Protein AF-A0A026VYN9-F1 (afdb_monomer)

InterPro domains:
  IPR014044 CAP domain [PF00188] (14-89)
  IPR035940 CAP superfamily [G3DSA:3.40.33.10] (3-107)
  IPR035940 CAP superfamily [SSF55797] (4-103)

Solvent-accessible surface area (backbone atoms only — not comparable to full-atom values): 7614 Å² total; per-residue (Å²): 133,83,86,67,88,50,23,78,40,77,47,78,44,74,70,47,57,70,90,82,52,56,93,47,55,65,57,43,39,67,66,52,46,55,59,59,33,50,60,24,49,84,75,58,62,83,92,44,75,62,71,94,55,52,89,64,27,48,49,24,50,48,74,53,25,64,76,42,77,46,76,48,78,50,64,50,73,47,97,80,30,32,35,40,37,41,39,38,26,40,54,30,59,73,82,78,65,54,46,66,82,24,54,65,79,84,74,85,74,77,80,61,76,66,58,64,61,55,58,58,53,66,74,78,106

Secondary structure (DSSP, 8-state):
-----SEEEEEEESS--GGG--SSHHHHHHHHHHHHHHGGGGG--TTSSS-S-GGGTHHHHHHH-TT--EEEEEEEE-TTS-EEEEEEEESPTTSS--HHHHSPPPP-----HHHHHHHHHTT--

Nearest PDB structures (foldseek):
  1smb-assembly1_A  TM=8.487E-01  e=2.028E-04  Homo sapiens
  5vhg-assembly1_A  TM=8.360E-01  e=2.465E-04  Homo sapiens
  2ddb-assembly2_B  TM=7.156E-01  e=5.034E-04  Pseudechis porphyriacus
  2dda-assembly4_D  TM=6.939E-01  e=8.463E-04  Pseudechis australis
  1cfe-assembly1_A  TM=7.460E-01  e=1.729E-03  Solanum lycopersicum

Sequence (125 aa):
MVDIPYGLNVYVGCQTPYWRMSEDVVQNWLEISPTKMYQESRYYKYDELQPRNLKNVRNFIQLVWKDSKFIGVGSVVEPNENIYLVCIYDPPANSNGEFQRNVTLPTKVSTNKNFFNSTVLSVIA

Radius of gyration: 17.05 Å; Cα contacts (8 Å, |Δi|>4): 150; chains: 1; bounding box: 39×45×39 Å

Mean predicted aligned error: 9.53 Å

Organism: Ooceraea biroi (NCBI:txid2015173)

Foldseek 3Di:
DDPDQWAKDKDKDAQQDCVNDDPDQVVVCVPPQCVVLCVLVVQDDLPDLDRPDCVSNVSVLQVQFQPFDDKDWDWDADPNRMIMIMIITPNYPPPPSRSNVGPDDDDPPPPPVVVVVVVVVVVVD

pLDDT: mean 78.72, std 15.08, range [39.66, 92.81]

Structure (mmCIF, N/CA/C/O backbone):
data_AF-A0A026VYN9-F1
#
_entry.id   AF-A0A026VYN9-F1
#
loop_
_atom_site.group_PDB
_atom_site.id
_atom_site.type_symbol
_atom_site.label_atom_id
_atom_site.label_alt_id
_atom_site.label_comp_id
_atom_site.label_asym_id
_atom_site.label_entity_id
_atom_site.label_seq_id
_atom_site.pdbx_PDB_ins_code
_atom_site.Cartn_x
_atom_site.Cartn_y
_atom_site.Cartn_z
_atom_site.occupancy
_atom_site.B_iso_or_equiv
_atom_site.auth_seq_id
_atom_site.auth_comp_id
_atom_site.auth_asym_id
_atom_site.auth_atom_id
_atom_site.pdbx_PDB_model_num
ATOM 1 N N . MET A 1 1 ? -11.431 13.171 -17.177 1.00 40.28 1 MET A N 1
ATOM 2 C CA . MET A 1 1 ? -10.728 12.432 -16.108 1.00 40.28 1 MET A CA 1
ATOM 3 C C . MET A 1 1 ? -11.607 11.229 -15.817 1.00 40.28 1 MET A C 1
ATOM 5 O O . MET A 1 1 ? -12.775 11.441 -15.537 1.00 40.28 1 MET A O 1
ATOM 9 N N . VAL A 1 2 ? -11.134 10.012 -16.085 1.00 40.78 2 VAL A N 1
ATOM 10 C CA . VAL A 1 2 ? -11.923 8.782 -15.888 1.00 40.78 2 VAL A CA 1
ATOM 11 C C . VAL A 1 2 ? -12.047 8.558 -14.381 1.00 40.78 2 VAL A C 1
ATOM 13 O O . VAL A 1 2 ? -11.018 8.552 -13.710 1.00 40.78 2 VAL A O 1
ATOM 16 N N . ASP A 1 3 ? -13.265 8.419 -13.853 1.00 54.12 3 ASP A N 1
ATOM 17 C CA . ASP A 1 3 ? -13.470 7.972 -12.471 1.00 54.12 3 ASP A CA 1
ATOM 18 C C . ASP A 1 3 ? -13.002 6.521 -12.383 1.00 54.12 3 ASP A C 1
ATOM 20 O O . ASP A 1 3 ? -13.648 5.603 -12.886 1.00 54.12 3 ASP A O 1
ATOM 24 N N . ILE A 1 4 ? -11.817 6.323 -11.815 1.00 59.75 4 ILE A N 1
ATOM 25 C CA . ILE A 1 4 ? -11.281 4.992 -11.560 1.00 59.75 4 ILE A CA 1
ATOM 26 C C . ILE A 1 4 ? -11.947 4.518 -10.261 1.00 59.75 4 ILE A C 1
ATOM 28 O O . ILE A 1 4 ? -11.699 5.128 -9.220 1.00 59.75 4 ILE A O 1
ATOM 32 N N . PRO A 1 5 ? -12.766 3.450 -10.271 1.00 74.31 5 PRO A N 1
ATOM 33 C CA . PRO A 1 5 ? -13.501 2.990 -9.090 1.00 74.31 5 PRO A CA 1
ATOM 34 C C . PRO A 1 5 ? -12.603 2.253 -8.079 1.00 74.31 5 PRO A C 1
ATOM 36 O O . PRO A 1 5 ? -13.102 1.483 -7.267 1.00 74.31 5 PRO A O 1
ATOM 39 N N . TYR A 1 6 ? -11.286 2.461 -8.133 1.00 75.25 6 TYR A N 1
ATOM 40 C CA . TYR A 1 6 ? -10.288 1.724 -7.367 1.00 75.25 6 TYR A CA 1
ATOM 41 C C . TYR A 1 6 ? -9.435 2.660 -6.518 1.00 75.25 6 TYR A C 1
ATOM 43 O O . TYR A 1 6 ? -9.186 3.815 -6.873 1.00 75.25 6 TYR A O 1
ATOM 51 N N . GLY A 1 7 ? -8.946 2.136 -5.398 1.00 80.31 7 GLY A N 1
ATOM 52 C CA . GLY A 1 7 ? -8.003 2.834 -4.537 1.00 80.31 7 GLY A CA 1
ATOM 53 C C . GLY A 1 7 ? -6.643 2.904 -5.213 1.00 80.31 7 GLY A C 1
ATOM 54 O O . GLY A 1 7 ? -6.232 1.931 -5.837 1.00 80.31 7 GLY A O 1
ATOM 55 N N . LEU A 1 8 ? -5.931 4.025 -5.098 1.00 84.94 8 LEU A N 1
ATOM 56 C CA . LEU A 1 8 ? -4.649 4.220 -5.774 1.00 84.94 8 LEU A CA 1
ATOM 57 C C . LEU A 1 8 ? -3.596 4.758 -4.810 1.00 84.94 8 LEU A C 1
ATOM 59 O O . LEU A 1 8 ? -3.739 5.867 -4.293 1.00 84.94 8 LEU A O 1
ATOM 63 N N . ASN A 1 9 ? -2.490 4.027 -4.679 1.00 86.50 9 ASN A N 1
ATOM 64 C CA . ASN A 1 9 ? -1.258 4.557 -4.109 1.00 86.50 9 ASN A CA 1
ATOM 65 C C . ASN A 1 9 ? -0.160 4.578 -5.175 1.00 86.50 9 ASN A C 1
ATOM 67 O O . ASN A 1 9 ? 0.025 3.607 -5.905 1.00 86.50 9 ASN A O 1
ATOM 71 N N . VAL A 1 10 ? 0.600 5.671 -5.229 1.00 85.56 10 VAL A N 1
ATOM 72 C CA . VAL A 1 10 ? 1.734 5.821 -6.149 1.00 85.56 10 VAL A CA 1
ATOM 73 C C . VAL A 1 10 ? 2.988 6.116 -5.345 1.00 85.56 10 VAL A C 1
ATOM 75 O O . VAL A 1 10 ? 2.998 7.007 -4.493 1.00 85.56 10 VAL A O 1
ATOM 78 N N . TYR A 1 11 ? 4.046 5.374 -5.637 1.00 84.25 11 TYR A N 1
ATOM 79 C CA . TYR A 1 11 ? 5.399 5.644 -5.192 1.00 84.25 11 TYR A CA 1
ATOM 80 C C . TYR A 1 11 ? 6.253 6.051 -6.392 1.00 84.25 11 TYR A C 1
ATOM 82 O O . TYR A 1 11 ? 6.194 5.430 -7.451 1.00 84.25 11 TYR A O 1
ATOM 90 N N . VAL A 1 12 ? 7.061 7.091 -6.199 1.00 83.88 12 VAL A N 1
ATOM 91 C CA . VAL A 1 12 ? 8.073 7.523 -7.162 1.00 83.88 12 VAL A CA 1
ATOM 92 C C . VAL A 1 12 ? 9.403 7.600 -6.427 1.00 83.88 12 VAL A C 1
ATOM 94 O O . VAL A 1 12 ? 9.527 8.335 -5.442 1.00 83.88 12 VAL A O 1
ATOM 97 N N . GLY A 1 13 ? 10.374 6.820 -6.886 1.00 79.75 13 GLY A N 1
ATOM 98 C CA . GLY A 1 13 ? 11.759 6.864 -6.433 1.00 79.75 13 GLY A CA 1
ATOM 99 C C . GLY A 1 13 ? 12.631 7.465 -7.529 1.00 79.75 13 GLY A C 1
ATOM 100 O O . GLY A 1 13 ? 12.462 7.146 -8.700 1.00 79.75 13 GLY A O 1
ATOM 101 N N . CYS A 1 14 ? 13.555 8.342 -7.150 1.00 78.25 14 CYS A N 1
ATOM 102 C CA . CYS A 1 14 ? 14.530 8.946 -8.056 1.00 78.25 14 CYS A CA 1
ATOM 103 C C . CYS A 1 14 ? 15.903 8.331 -7.777 1.00 78.25 14 CYS A C 1
ATOM 105 O O . CYS A 1 14 ? 16.219 8.108 -6.606 1.00 78.25 14 CYS A O 1
ATOM 107 N N . GLN A 1 15 ? 16.695 8.069 -8.822 1.00 71.19 15 GLN A N 1
ATOM 108 C CA . GLN A 1 15 ? 18.045 7.488 -8.708 1.00 71.19 15 GLN A CA 1
ATOM 109 C C . GLN A 1 15 ? 18.056 6.197 -7.876 1.00 71.19 15 GLN A C 1
ATOM 111 O O . GLN A 1 15 ? 18.884 6.015 -6.981 1.00 71.19 15 GLN A O 1
ATOM 116 N N . THR A 1 16 ? 17.068 5.329 -8.102 1.00 71.50 16 THR A N 1
ATOM 117 C CA . THR A 1 16 ? 17.016 4.026 -7.437 1.00 71.50 16 THR A CA 1
ATOM 118 C C . THR A 1 16 ? 17.912 3.090 -8.240 1.00 71.50 16 TH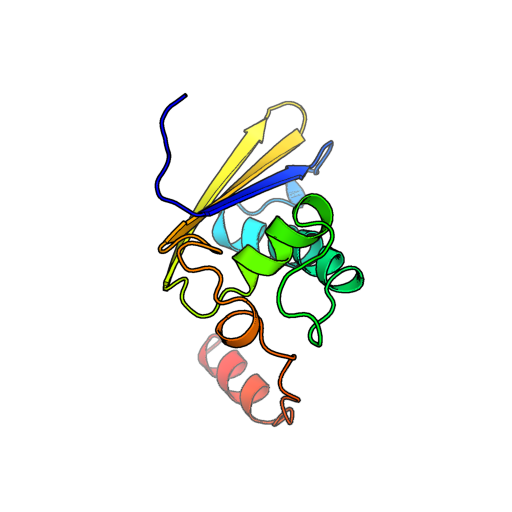R A C 1
ATOM 120 O O . THR A 1 16 ? 17.539 2.740 -9.358 1.00 71.50 16 THR A O 1
ATOM 123 N N . PRO A 1 17 ? 19.094 2.700 -7.724 1.00 68.25 17 PRO A N 1
ATOM 124 C CA . PRO A 1 17 ? 20.057 1.962 -8.526 1.00 68.25 17 PRO A CA 1
ATOM 125 C C . PRO A 1 17 ? 19.448 0.646 -8.999 1.00 68.25 17 PRO A C 1
ATOM 127 O O . PRO A 1 17 ? 18.828 -0.053 -8.196 1.00 68.25 17 PRO A O 1
ATOM 130 N N . TYR A 1 18 ? 19.668 0.275 -10.261 1.00 67.12 18 TYR A N 1
ATOM 131 C CA . TYR A 1 18 ? 19.056 -0.916 -10.863 1.00 67.12 18 TYR A CA 1
ATOM 132 C C . TYR A 1 18 ? 19.296 -2.206 -10.054 1.00 67.12 18 TYR A C 1
ATOM 134 O O . TYR A 1 18 ? 18.410 -3.038 -9.933 1.00 67.12 18 TYR A O 1
ATOM 142 N N . TRP A 1 19 ? 20.456 -2.346 -9.405 1.00 72.81 19 TRP A N 1
ATOM 143 C CA . TRP A 1 19 ? 20.774 -3.505 -8.555 1.00 72.81 19 TRP A CA 1
ATOM 144 C C . TRP A 1 19 ? 19.975 -3.581 -7.242 1.00 72.81 19 TRP A C 1
ATOM 146 O O . TRP A 1 19 ? 19.999 -4.615 -6.581 1.00 72.81 19 TRP A O 1
ATOM 156 N N . ARG A 1 20 ? 19.290 -2.504 -6.834 1.00 68.38 20 ARG A N 1
ATOM 157 C CA . ARG A 1 20 ? 18.307 -2.524 -5.734 1.00 68.38 20 ARG A CA 1
ATOM 158 C C . ARG A 1 20 ? 16.916 -2.937 -6.197 1.00 68.38 20 ARG A C 1
ATOM 160 O O . ARG A 1 20 ? 16.005 -2.975 -5.380 1.00 68.38 20 ARG A O 1
ATOM 167 N N . MET A 1 21 ? 16.741 -3.174 -7.492 1.00 72.94 21 MET A N 1
ATOM 168 C CA . MET A 1 21 ? 15.465 -3.543 -8.066 1.00 72.94 21 MET A CA 1
ATOM 169 C C . MET A 1 21 ? 15.455 -5.025 -8.408 1.00 72.94 21 MET A C 1
ATOM 171 O O . MET A 1 21 ? 16.337 -5.532 -9.094 1.00 72.94 21 MET A O 1
ATOM 175 N N . SER A 1 22 ? 14.424 -5.708 -7.932 1.00 78.62 22 SER A N 1
ATOM 176 C CA . SER A 1 22 ? 14.084 -7.051 -8.373 1.00 78.62 22 SER A CA 1
ATOM 177 C C . SER A 1 22 ? 13.406 -6.996 -9.744 1.00 78.62 22 SER A C 1
ATOM 179 O O . SER A 1 22 ? 12.656 -6.060 -10.035 1.00 78.62 22 SER A O 1
ATOM 181 N N . GLU A 1 23 ? 13.612 -8.020 -10.574 1.00 77.75 23 GLU A N 1
ATOM 182 C CA . GLU A 1 23 ? 12.774 -8.253 -11.761 1.00 77.75 23 GLU A CA 1
ATOM 183 C C . GLU A 1 23 ? 11.314 -8.537 -11.363 1.00 77.75 23 GLU A C 1
ATOM 185 O O . GLU A 1 23 ? 10.384 -8.259 -12.121 1.00 77.75 23 GLU A O 1
ATOM 190 N N . ASP A 1 24 ? 11.103 -9.043 -10.144 1.00 84.62 24 ASP A N 1
ATOM 191 C CA . ASP A 1 24 ? 9.784 -9.264 -9.568 1.00 84.62 24 ASP A CA 1
ATOM 192 C C . ASP A 1 24 ? 9.232 -7.969 -8.947 1.00 84.62 24 ASP A C 1
ATOM 194 O O . ASP A 1 24 ? 9.685 -7.483 -7.903 1.00 84.62 24 ASP A O 1
ATOM 198 N N . VAL A 1 25 ? 8.188 -7.434 -9.584 1.00 85.12 25 VAL A N 1
ATOM 199 C CA . VAL A 1 25 ? 7.425 -6.266 -9.120 1.00 85.12 25 VAL A CA 1
ATOM 200 C C . VAL A 1 25 ? 6.895 -6.429 -7.693 1.00 85.12 25 VAL A C 1
ATOM 202 O O . VAL A 1 25 ? 6.827 -5.447 -6.949 1.00 85.12 25 VAL A O 1
ATOM 205 N N . VAL A 1 26 ? 6.546 -7.651 -7.283 1.00 84.94 26 VAL A N 1
ATOM 206 C CA . VAL A 1 26 ? 6.020 -7.929 -5.944 1.00 84.94 26 VAL A CA 1
ATOM 207 C C . VAL A 1 26 ? 7.108 -7.729 -4.895 1.00 84.94 26 VAL A C 1
ATOM 209 O O . VAL A 1 26 ? 6.826 -7.148 -3.848 1.00 84.94 26 VAL A O 1
ATOM 212 N N . GLN A 1 27 ? 8.354 -8.117 -5.181 1.00 83.81 27 GLN A N 1
ATOM 213 C CA . GLN A 1 27 ? 9.483 -7.866 -4.277 1.00 83.81 27 GLN A CA 1
ATOM 214 C C . GLN A 1 27 ? 9.756 -6.367 -4.136 1.00 83.81 27 GLN A C 1
ATOM 216 O O . GLN A 1 27 ? 9.826 -5.856 -3.019 1.00 83.81 27 GLN A O 1
ATOM 221 N N . ASN A 1 28 ? 9.797 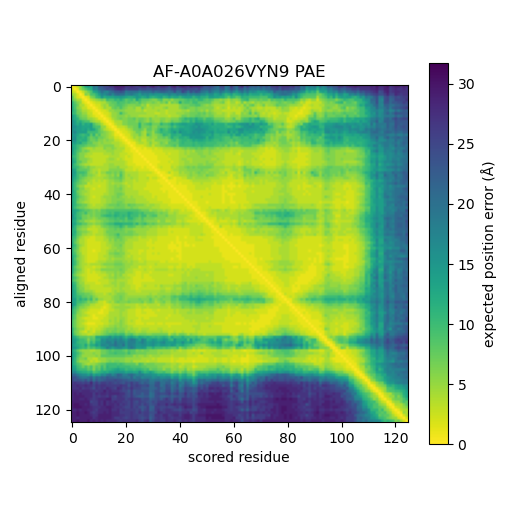-5.635 -5.255 1.00 83.31 28 ASN A N 1
ATOM 222 C CA . ASN A 1 28 ? 9.970 -4.177 -5.225 1.00 83.31 28 ASN A CA 1
ATOM 223 C C . ASN A 1 28 ? 8.866 -3.493 -4.411 1.00 83.31 28 ASN A C 1
ATOM 225 O O . ASN A 1 28 ? 9.129 -2.566 -3.641 1.00 83.31 28 ASN A O 1
ATOM 229 N N . TRP A 1 29 ? 7.622 -3.958 -4.556 1.00 84.69 29 TRP A N 1
ATOM 230 C CA . TRP A 1 29 ? 6.527 -3.492 -3.720 1.00 84.69 29 TRP A CA 1
ATOM 231 C C . TRP A 1 29 ? 6.779 -3.789 -2.254 1.00 84.69 29 TRP A C 1
ATOM 233 O O . TRP A 1 29 ? 6.796 -2.829 -1.492 1.00 84.69 29 TRP A O 1
ATOM 243 N N . LEU A 1 30 ? 7.023 -5.047 -1.875 1.00 84.25 30 LEU A N 1
ATOM 244 C CA . LEU A 1 30 ? 7.243 -5.467 -0.486 1.00 84.25 30 LEU A CA 1
ATOM 245 C C . LEU A 1 30 ? 8.316 -4.628 0.220 1.00 84.25 30 LEU A C 1
ATOM 247 O O . LEU A 1 30 ? 8.136 -4.253 1.380 1.00 84.25 30 LEU A O 1
ATOM 251 N N . GLU A 1 31 ? 9.400 -4.298 -0.476 1.00 82.19 31 GLU A N 1
ATOM 252 C CA . GLU A 1 31 ? 10.519 -3.552 0.098 1.00 82.19 31 GLU A CA 1
ATOM 253 C C . GLU A 1 31 ? 10.240 -2.045 0.210 1.00 82.19 31 GLU A C 1
ATOM 255 O O . GLU A 1 31 ? 10.477 -1.419 1.252 1.00 82.19 31 GLU A O 1
ATOM 260 N N . ILE A 1 32 ? 9.730 -1.439 -0.864 1.00 80.25 32 ILE A N 1
ATOM 261 C CA . ILE A 1 32 ? 9.777 0.017 -1.042 1.00 80.25 32 ILE A CA 1
ATOM 262 C C . ILE A 1 32 ? 8.459 0.676 -0.624 1.00 80.25 32 ILE A C 1
ATOM 264 O O . ILE A 1 32 ? 8.441 1.711 0.057 1.00 80.25 32 ILE A O 1
ATOM 268 N N . SER A 1 33 ? 7.333 0.091 -1.031 1.00 83.06 33 SER A N 1
ATOM 269 C CA . SER A 1 33 ? 6.031 0.753 -0.979 1.00 83.06 33 SER A CA 1
ATOM 270 C C . SER A 1 33 ? 5.419 0.768 0.428 1.00 83.06 33 SER A C 1
ATOM 272 O O . SER A 1 33 ? 5.148 1.875 0.910 1.00 83.06 33 SER A O 1
ATOM 274 N N . PRO A 1 34 ? 5.244 -0.371 1.133 1.00 82.81 34 PRO A N 1
ATOM 275 C CA . PRO A 1 34 ? 4.705 -0.398 2.485 1.00 82.81 34 PRO A CA 1
ATOM 276 C C . PRO A 1 34 ? 5.508 0.479 3.430 1.00 82.81 34 PRO A C 1
ATOM 278 O O . PRO A 1 34 ? 4.925 1.305 4.121 1.00 82.81 34 PRO A O 1
ATOM 281 N N . THR A 1 35 ? 6.840 0.390 3.406 1.00 83.94 35 THR A N 1
ATOM 282 C CA . THR A 1 35 ? 7.704 1.197 4.276 1.00 83.94 35 THR A CA 1
ATOM 283 C C . THR A 1 35 ? 7.432 2.688 4.102 1.00 83.94 35 THR A C 1
ATOM 285 O O . THR A 1 35 ? 7.254 3.408 5.087 1.00 83.94 35 THR A O 1
ATOM 288 N N . LYS A 1 36 ? 7.354 3.172 2.856 1.00 84.88 36 LYS A N 1
ATOM 289 C CA . LYS A 1 36 ? 7.134 4.595 2.588 1.00 84.88 36 LYS A CA 1
ATOM 290 C C . LYS A 1 36 ? 5.717 5.039 2.938 1.00 84.88 36 LYS A C 1
ATOM 292 O O . LYS A 1 36 ? 5.548 6.075 3.576 1.00 84.88 36 LYS A O 1
ATOM 297 N N . MET A 1 37 ? 4.714 4.267 2.532 1.00 88.50 37 MET A N 1
ATOM 298 C CA . MET A 1 37 ? 3.303 4.597 2.747 1.00 88.50 37 MET A CA 1
ATOM 299 C C . MET A 1 37 ? 2.931 4.503 4.230 1.00 88.50 37 MET A C 1
ATOM 301 O O . MET A 1 37 ? 2.189 5.339 4.733 1.00 88.50 37 MET A O 1
ATOM 305 N N . TYR A 1 38 ? 3.509 3.555 4.968 1.00 89.75 38 TYR A N 1
ATOM 306 C CA . TYR A 1 38 ? 3.240 3.359 6.391 1.00 89.75 38 TYR A CA 1
ATOM 307 C C . TYR A 1 38 ? 3.842 4.456 7.282 1.00 89.75 38 TYR A C 1
ATOM 309 O O . TYR A 1 38 ? 3.351 4.680 8.388 1.00 89.75 38 TYR A O 1
ATOM 317 N N . GLN A 1 39 ? 4.848 5.211 6.819 1.00 91.81 39 GLN A N 1
ATOM 318 C CA . GLN A 1 39 ? 5.370 6.377 7.555 1.00 91.81 39 GLN A CA 1
ATOM 319 C C . GLN A 1 39 ? 4.300 7.446 7.812 1.00 91.81 39 GLN A C 1
ATOM 321 O O . GLN A 1 39 ? 4.405 8.189 8.789 1.00 91.81 3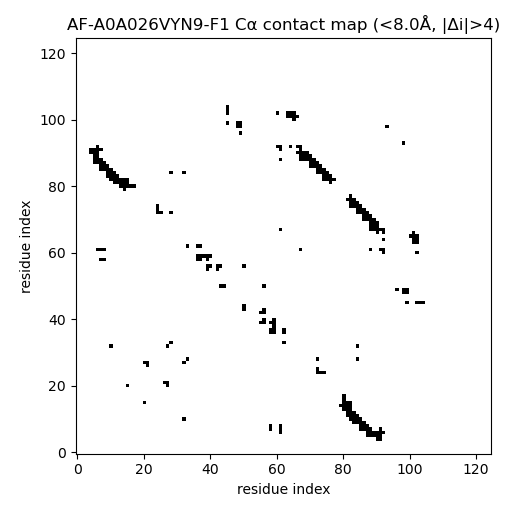9 GLN A O 1
ATOM 326 N N . GLU A 1 40 ? 3.260 7.516 6.979 1.00 91.06 40 GLU A N 1
ATOM 327 C CA . GLU A 1 40 ? 2.128 8.425 7.167 1.00 91.06 40 GLU A CA 1
ATOM 328 C C . GLU A 1 40 ? 1.293 8.098 8.413 1.00 91.06 40 GLU A C 1
ATOM 330 O O . GLU A 1 40 ? 0.614 8.982 8.935 1.00 91.06 40 GLU A O 1
ATOM 335 N N . SER A 1 41 ? 1.398 6.876 8.955 1.00 91.00 41 SER A N 1
ATOM 336 C CA . SER A 1 41 ? 0.714 6.468 10.1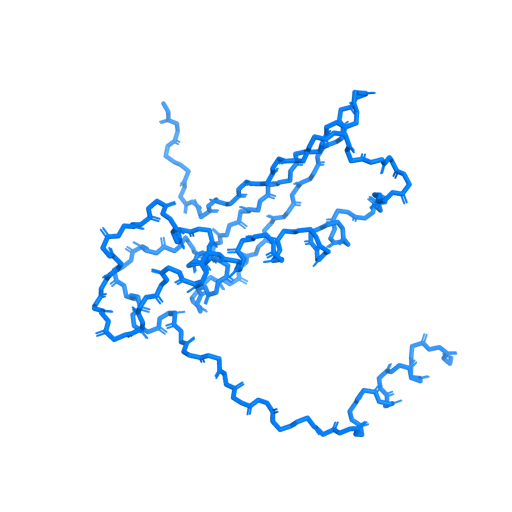93 1.00 91.00 41 SER A CA 1
ATOM 337 C C . SER A 1 41 ? 0.990 7.410 11.367 1.00 91.00 41 SER A C 1
ATOM 339 O O . SER A 1 41 ? 0.120 7.606 12.210 1.00 91.00 41 SER A O 1
ATOM 341 N N . ARG A 1 42 ? 2.152 8.082 11.386 1.00 92.06 42 ARG A N 1
ATOM 342 C CA . ARG A 1 42 ? 2.513 9.089 12.402 1.00 92.06 42 ARG A CA 1
ATOM 343 C C . ARG A 1 42 ? 1.576 10.299 12.445 1.00 92.06 42 ARG A C 1
ATOM 345 O O . ARG A 1 42 ? 1.577 11.037 13.425 1.00 92.06 42 ARG A O 1
ATOM 352 N N . TYR A 1 43 ? 0.830 10.536 11.368 1.00 91.38 43 TYR A N 1
ATOM 353 C CA . TYR A 1 43 ? -0.140 11.622 11.251 1.00 91.38 43 TYR A CA 1
ATOM 354 C C . TYR A 1 43 ? -1.583 11.151 11.451 1.00 91.38 43 TYR A C 1
ATOM 356 O O . TYR A 1 43 ? -2.488 11.986 11.482 1.00 91.38 43 TYR A O 1
ATOM 364 N N . TYR A 1 44 ? -1.809 9.841 11.575 1.00 89.94 44 TYR A N 1
ATOM 365 C CA . TYR A 1 44 ? -3.133 9.266 11.757 1.00 89.94 44 TYR A CA 1
ATOM 366 C C . TYR A 1 44 ? -3.485 9.162 13.244 1.00 89.94 44 TYR A C 1
ATOM 368 O O . TYR A 1 44 ? -2.696 8.681 14.058 1.00 89.94 44 TYR A O 1
ATOM 376 N N . LYS A 1 45 ? -4.696 9.598 13.590 1.00 90.69 45 LYS A N 1
ATOM 377 C CA . LYS A 1 45 ? -5.244 9.546 14.946 1.00 90.69 45 LYS A CA 1
ATOM 378 C C . LYS A 1 45 ? -6.407 8.562 14.984 1.00 90.69 45 LYS A C 1
ATOM 380 O O . LYS A 1 45 ? -7.412 8.775 14.317 1.00 90.69 45 LYS A O 1
ATOM 385 N N . TYR A 1 46 ? -6.244 7.475 15.737 1.00 88.06 46 TYR A N 1
ATOM 386 C CA . TYR A 1 46 ? -7.210 6.368 15.788 1.00 88.06 46 TYR A CA 1
ATOM 387 C C . TYR A 1 46 ? -8.464 6.680 16.617 1.00 88.06 46 TYR A C 1
ATOM 389 O O . TYR A 1 46 ? -9.471 5.993 16.485 1.00 88.06 46 TYR A O 1
ATOM 397 N N . ASP A 1 47 ? -8.398 7.691 17.478 1.00 86.69 47 ASP A N 1
ATOM 398 C CA . ASP A 1 47 ? -9.490 8.167 18.329 1.00 86.69 47 ASP A CA 1
ATOM 399 C C . ASP A 1 47 ? -10.445 9.134 17.606 1.00 86.69 47 ASP A C 1
ATOM 401 O O . ASP A 1 47 ? -11.505 9.469 18.132 1.00 86.69 47 ASP A O 1
ATOM 405 N N . GLU A 1 48 ? -10.109 9.559 16.386 1.00 85.44 48 GLU A N 1
ATOM 406 C CA . GLU A 1 48 ? -10.941 10.446 15.575 1.00 85.44 48 GLU A CA 1
ATOM 407 C C . GLU A 1 48 ? -11.848 9.643 14.622 1.00 85.44 48 GLU A C 1
ATOM 409 O O . GLU A 1 48 ? -11.461 8.607 14.084 1.00 85.44 48 GLU A O 1
ATOM 414 N N . LEU A 1 49 ? -13.073 10.132 14.384 1.00 83.31 49 LEU A N 1
ATOM 415 C CA . LEU A 1 49 ? -14.027 9.505 13.450 1.00 83.31 49 LEU A CA 1
ATOM 416 C C . LEU A 1 49 ? -13.521 9.513 12.000 1.00 83.31 49 LEU A C 1
ATOM 418 O O . LEU A 1 49 ? -13.855 8.631 11.214 1.00 83.31 49 LEU A O 1
ATOM 422 N N . GLN A 1 50 ? -12.728 10.527 11.653 1.00 84.00 50 GLN A N 1
ATOM 423 C CA . GLN A 1 50 ? -12.131 10.706 10.337 1.00 84.00 50 GLN A CA 1
ATOM 424 C C . GLN A 1 50 ? -10.831 11.515 10.449 1.00 84.00 50 GLN A C 1
ATOM 426 O O . GLN A 1 50 ? -10.709 12.357 11.344 1.00 84.00 50 GLN A O 1
ATOM 431 N N . PRO A 1 51 ? -9.877 11.345 9.522 1.00 86.25 51 PRO A N 1
ATOM 432 C CA . PRO A 1 51 ? -8.647 12.127 9.521 1.00 86.25 51 PRO A CA 1
ATOM 433 C C . PRO A 1 51 ? -8.896 13.609 9.247 1.00 86.25 51 PRO A C 1
ATOM 435 O O . PRO A 1 51 ? -9.521 13.965 8.249 1.00 86.25 51 PRO A O 1
ATOM 438 N N . ARG A 1 52 ? -8.291 14.494 10.049 1.00 84.94 52 ARG A N 1
ATOM 439 C CA . ARG A 1 52 ? -8.325 15.951 9.793 1.00 84.94 52 ARG A CA 1
ATOM 440 C C . ARG A 1 52 ? -7.692 16.351 8.461 1.00 84.94 52 ARG A C 1
ATOM 442 O O . ARG A 1 52 ? -8.096 17.342 7.864 1.00 84.94 52 ARG A O 1
ATOM 449 N N . ASN A 1 53 ? -6.671 15.617 8.017 1.00 87.75 53 ASN A N 1
ATOM 450 C CA . ASN A 1 53 ? -5.990 15.879 6.754 1.00 87.75 53 ASN A CA 1
ATOM 451 C C . ASN A 1 53 ? -5.738 14.577 5.991 1.00 87.75 53 ASN A C 1
ATOM 453 O O . ASN A 1 53 ? -4.669 13.977 6.100 1.00 87.75 53 ASN A O 1
ATOM 457 N N . LEU A 1 54 ? -6.718 14.181 5.174 1.00 86.69 54 LEU A N 1
ATOM 458 C CA . LEU A 1 54 ? -6.644 12.989 4.328 1.00 86.69 54 LEU A CA 1
ATOM 459 C C . LEU A 1 54 ? -5.411 12.974 3.416 1.00 86.69 54 LEU A C 1
ATOM 461 O O . LEU A 1 54 ? -4.859 11.908 3.174 1.00 86.69 54 LEU A O 1
ATOM 465 N N . LYS A 1 55 ? -4.917 14.129 2.949 1.00 87.25 55 LYS A N 1
ATOM 466 C CA . LYS A 1 55 ? -3.753 14.171 2.045 1.00 87.25 55 LYS A CA 1
ATOM 467 C C . LYS A 1 55 ? -2.484 13.607 2.686 1.00 87.25 55 LYS A C 1
ATOM 469 O O . LYS A 1 55 ? -1.659 13.064 1.963 1.00 87.25 55 LYS A O 1
ATOM 474 N N . ASN A 1 56 ? -2.350 13.713 4.008 1.00 89.06 56 ASN A N 1
ATOM 475 C CA . ASN A 1 56 ? -1.158 13.272 4.735 1.00 89.06 56 ASN A CA 1
ATOM 476 C C . ASN A 1 56 ? -1.194 11.796 5.141 1.00 89.06 56 ASN A C 1
ATOM 478 O O . ASN A 1 56 ? -0.185 11.303 5.632 1.00 89.06 56 ASN A O 1
ATOM 482 N N . VAL A 1 57 ? -2.353 11.142 5.024 1.00 91.44 57 VAL A N 1
ATOM 483 C CA . VAL A 1 57 ? -2.577 9.779 5.532 1.00 91.44 57 VAL A CA 1
ATOM 484 C C . VAL A 1 57 ? -3.233 8.844 4.523 1.00 91.44 57 VAL A C 1
ATOM 486 O O . VAL A 1 57 ? -3.418 7.670 4.826 1.00 91.44 57 VAL A O 1
ATOM 489 N N . ARG A 1 58 ? -3.632 9.336 3.342 1.00 89.50 58 ARG A N 1
ATOM 490 C CA . ARG A 1 58 ? -4.401 8.549 2.367 1.00 89.50 58 ARG A CA 1
ATOM 491 C C . ARG A 1 58 ? -3.681 7.272 1.947 1.00 89.50 58 ARG A C 1
ATOM 493 O O . ARG A 1 58 ? -4.346 6.254 1.788 1.00 89.50 58 ARG A O 1
ATOM 500 N N . ASN A 1 59 ? -2.353 7.311 1.790 1.00 90.75 59 ASN A N 1
ATOM 501 C CA . ASN A 1 59 ? -1.624 6.149 1.299 1.00 90.75 59 ASN A CA 1
ATOM 502 C C . ASN A 1 59 ? -1.547 5.098 2.408 1.00 90.75 59 ASN A C 1
ATOM 504 O O . ASN A 1 59 ? -1.781 3.918 2.148 1.00 90.75 59 ASN A O 1
ATOM 508 N N . PHE A 1 60 ? -1.295 5.534 3.649 1.00 91.88 60 PHE A N 1
ATOM 509 C CA . PHE A 1 60 ? -1.378 4.666 4.823 1.00 91.88 60 PHE A CA 1
ATOM 510 C C . PHE A 1 60 ? -2.768 4.045 4.977 1.00 91.88 60 PHE A C 1
ATOM 512 O O . PHE A 1 60 ? -2.869 2.828 5.089 1.00 91.88 60 PHE A O 1
ATOM 519 N N . ILE A 1 61 ? -3.828 4.856 4.937 1.00 92.25 61 ILE A N 1
ATOM 520 C CA . ILE A 1 61 ? -5.211 4.389 5.096 1.00 92.25 61 ILE A CA 1
ATOM 521 C C . ILE A 1 61 ? -5.536 3.326 4.058 1.00 92.25 61 ILE A C 1
ATOM 523 O O . ILE A 1 61 ? -6.048 2.276 4.424 1.00 92.25 61 ILE A O 1
ATOM 527 N N . GLN A 1 62 ? -5.212 3.576 2.788 1.00 92.06 62 GLN A N 1
ATOM 528 C CA . GLN A 1 62 ? -5.463 2.622 1.716 1.00 92.06 62 GLN A CA 1
ATOM 529 C C . GLN A 1 62 ? -4.695 1.309 1.909 1.00 92.06 62 GLN A C 1
ATOM 531 O O . GLN A 1 62 ? -5.251 0.241 1.656 1.00 92.06 62 GLN A O 1
ATOM 536 N N . LEU A 1 63 ? -3.447 1.386 2.383 1.00 91.56 63 LEU A N 1
ATOM 537 C CA . LEU A 1 63 ? -2.596 0.223 2.635 1.00 91.56 63 LEU A CA 1
ATOM 538 C C . LEU A 1 63 ? -3.153 -0.678 3.747 1.00 91.56 63 LEU A C 1
ATOM 540 O O . LEU A 1 63 ? -3.038 -1.896 3.656 1.00 91.56 63 LEU A O 1
ATOM 544 N N . VAL A 1 64 ? -3.741 -0.092 4.794 1.00 91.44 64 VAL A N 1
ATOM 545 C CA . VAL A 1 64 ? -4.246 -0.838 5.963 1.00 91.44 64 VAL A CA 1
ATOM 546 C C . VAL A 1 64 ? -5.762 -1.035 5.959 1.00 91.44 64 VAL A C 1
ATOM 548 O O . VAL A 1 64 ? -6.314 -1.527 6.940 1.00 91.44 64 VAL A O 1
ATOM 551 N N . TRP A 1 65 ? -6.447 -0.653 4.879 1.00 92.81 65 TRP A N 1
ATOM 552 C CA . TRP A 1 65 ? -7.903 -0.705 4.788 1.00 92.81 65 TRP A CA 1
ATOM 553 C C . TRP A 1 65 ? -8.409 -2.153 4.803 1.00 92.81 65 TRP A C 1
ATOM 555 O O . TRP A 1 65 ? -8.266 -2.880 3.820 1.00 92.81 65 TRP A O 1
ATOM 565 N N . LYS A 1 66 ? -9.030 -2.571 5.913 1.00 91.19 66 LYS A N 1
ATOM 566 C CA . LYS A 1 66 ? -9.489 -3.955 6.144 1.00 91.19 66 LYS A CA 1
ATOM 567 C C . LYS A 1 66 ? -10.404 -4.513 5.045 1.00 91.19 66 LYS A C 1
ATOM 5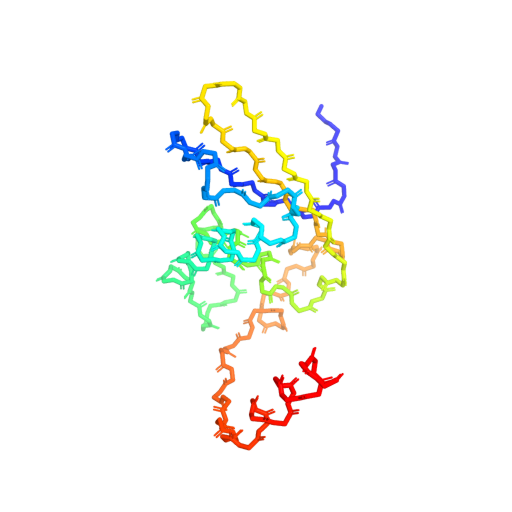69 O O . LYS A 1 66 ? -10.382 -5.719 4.768 1.00 91.19 66 LYS A O 1
ATOM 574 N N . ASP A 1 67 ? -11.264 -3.684 4.469 1.00 91.25 67 ASP A N 1
ATOM 575 C CA . ASP A 1 67 ? -12.227 -4.132 3.469 1.00 91.25 67 ASP A CA 1
ATOM 576 C C . ASP A 1 67 ? -11.631 -4.265 2.068 1.00 91.25 67 ASP A C 1
ATOM 578 O O . ASP A 1 67 ? -12.220 -4.992 1.275 1.00 91.25 67 ASP A O 1
ATOM 582 N N . SER A 1 68 ? -10.465 -3.673 1.781 1.00 91.94 68 SER A N 1
ATOM 583 C CA . SER A 1 68 ? -9.748 -3.902 0.520 1.00 91.94 68 SER A CA 1
ATOM 584 C C . SER A 1 68 ? -9.350 -5.376 0.448 1.00 91.94 68 SER A C 1
ATOM 586 O O . SER A 1 68 ? -8.687 -5.886 1.354 1.00 91.94 68 SER A O 1
ATOM 588 N N . LYS A 1 69 ? -9.781 -6.087 -0.597 1.00 92.38 69 LYS A N 1
ATOM 589 C CA . LYS A 1 69 ? -9.563 -7.539 -0.748 1.00 92.38 69 LYS A CA 1
ATOM 590 C C . LYS A 1 69 ? -8.530 -7.883 -1.799 1.00 92.38 69 LYS A C 1
ATOM 592 O O . LYS A 1 69 ? -7.894 -8.928 -1.695 1.00 92.38 69 LYS A O 1
ATOM 597 N N . PHE A 1 70 ? -8.350 -7.004 -2.772 1.00 90.94 70 PHE A N 1
ATOM 598 C CA . PHE A 1 70 ? -7.438 -7.220 -3.876 1.00 90.94 70 PHE A CA 1
ATOM 599 C C . PHE A 1 70 ? -6.472 -6.052 -3.986 1.00 90.94 70 PHE A C 1
ATOM 601 O O . PHE A 1 70 ? -6.840 -4.896 -3.764 1.00 90.94 70 PHE A O 1
ATOM 608 N N . ILE A 1 71 ? -5.233 -6.383 -4.337 1.00 91.12 71 ILE A N 1
ATOM 609 C CA . ILE A 1 71 ? -4.203 -5.421 -4.691 1.00 91.12 71 ILE A CA 1
ATOM 610 C C . ILE A 1 71 ? -3.588 -5.829 -6.029 1.00 91.12 71 ILE A C 1
ATOM 612 O O . ILE A 1 71 ? -3.200 -6.980 -6.222 1.00 91.12 71 ILE A O 1
ATOM 616 N N . GLY A 1 72 ? -3.516 -4.881 -6.955 1.00 90.88 72 GLY A N 1
ATOM 617 C CA . GLY A 1 72 ? -2.730 -4.978 -8.176 1.00 90.88 72 GLY A CA 1
ATOM 618 C C . GLY A 1 72 ? -1.517 -4.069 -8.062 1.00 90.88 72 GLY A C 1
ATOM 619 O O . GLY A 1 72 ? -1.655 -2.912 -7.667 1.00 90.88 72 GLY A O 1
ATOM 620 N N . VAL A 1 73 ? -0.337 -4.576 -8.403 1.00 91.25 73 VAL A N 1
ATOM 621 C CA . VAL A 1 73 ? 0.905 -3.802 -8.363 1.00 91.25 73 VAL A CA 1
ATOM 622 C C . VAL A 1 73 ? 1.526 -3.785 -9.753 1.00 91.25 73 VAL A C 1
ATOM 624 O O . VAL A 1 73 ? 1.666 -4.826 -10.389 1.00 91.25 73 VAL A O 1
ATOM 627 N N . GLY A 1 74 ? 1.909 -2.598 -10.211 1.00 89.75 74 GLY A N 1
ATOM 628 C CA . GLY A 1 74 ? 2.724 -2.407 -11.402 1.00 89.75 74 GLY A CA 1
ATOM 629 C C . GLY A 1 74 ? 3.933 -1.544 -11.078 1.00 89.75 74 GLY A C 1
ATOM 630 O O . GLY A 1 74 ? 3.833 -0.603 -10.290 1.00 89.75 74 GLY A O 1
ATOM 631 N N . SER A 1 75 ? 5.070 -1.837 -11.699 1.00 87.88 75 SER A N 1
ATOM 632 C CA . SER A 1 75 ? 6.241 -0.970 -11.633 1.00 87.88 75 SER A CA 1
ATOM 633 C C . SER A 1 75 ? 6.839 -0.750 -13.008 1.00 87.88 75 SER A C 1
ATOM 635 O O . SER A 1 75 ? 6.837 -1.655 -13.840 1.00 87.88 75 SER A O 1
ATOM 637 N N . VAL A 1 76 ? 7.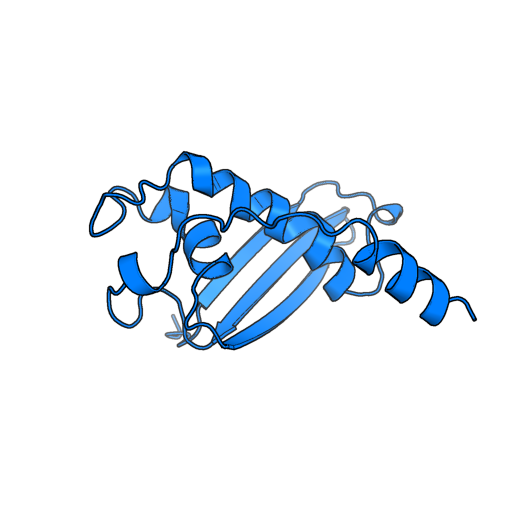406 0.430 -13.217 1.00 87.88 76 VAL A N 1
ATOM 638 C CA . VAL A 1 76 ? 8.247 0.734 -14.371 1.00 87.88 76 VAL A CA 1
ATOM 639 C C . VAL A 1 76 ? 9.522 1.414 -13.896 1.00 87.88 76 VAL A C 1
ATOM 641 O O . VAL A 1 76 ? 9.493 2.236 -12.977 1.00 87.88 76 VAL A O 1
ATOM 644 N N . VAL A 1 77 ? 10.634 1.039 -14.521 1.00 84.06 77 VAL A N 1
ATOM 645 C CA . VAL A 1 77 ? 11.947 1.648 -14.312 1.00 84.06 77 VAL A CA 1
ATOM 646 C C . VAL A 1 77 ? 12.311 2.387 -15.580 1.00 84.06 77 VAL A C 1
ATOM 648 O O . VAL A 1 77 ? 12.332 1.801 -16.663 1.00 84.06 77 VAL A O 1
ATOM 651 N N . GLU A 1 78 ? 12.558 3.680 -15.459 1.00 84.94 78 GLU A N 1
ATOM 652 C CA . GLU A 1 78 ? 13.042 4.490 -16.563 1.00 84.94 78 GLU A CA 1
ATOM 653 C C . GLU A 1 78 ? 14.557 4.303 -16.756 1.00 84.94 78 GLU A C 1
ATOM 655 O O . GLU A 1 78 ? 15.280 4.007 -15.801 1.00 84.94 78 GLU A O 1
ATOM 660 N N . PRO A 1 79 ? 15.087 4.558 -17.968 1.00 82.31 79 PRO A N 1
ATOM 661 C CA . PRO A 1 79 ? 16.529 4.502 -18.234 1.00 82.31 79 PRO A CA 1
ATOM 662 C C . PRO A 1 79 ? 17.385 5.436 -17.363 1.00 82.31 79 PRO A C 1
ATOM 664 O O . PRO A 1 79 ? 18.589 5.238 -17.250 1.00 82.31 79 PRO A O 1
ATOM 667 N N . ASN A 1 80 ? 16.780 6.468 -16.771 1.00 83.44 80 ASN A N 1
ATOM 668 C CA . ASN A 1 80 ? 17.420 7.419 -15.855 1.00 83.44 80 ASN A CA 1
ATOM 669 C C . ASN A 1 80 ? 17.395 6.950 -14.381 1.00 83.44 80 ASN A C 1
ATOM 671 O O . ASN A 1 80 ? 17.641 7.761 -13.490 1.00 83.44 80 ASN A O 1
ATOM 675 N N . GLU A 1 81 ? 17.071 5.676 -14.130 1.00 81.69 81 GLU A N 1
ATOM 676 C CA . GLU A 1 81 ? 16.957 5.061 -12.799 1.00 81.69 81 GLU A CA 1
ATOM 677 C C . GLU A 1 81 ? 15.826 5.628 -11.920 1.00 81.69 81 GLU A C 1
ATOM 679 O O . GLU A 1 81 ? 15.839 5.496 -10.690 1.00 81.69 81 GLU A O 1
ATOM 684 N N . ASN A 1 82 ? 14.810 6.247 -12.525 1.00 85.44 82 ASN A N 1
ATOM 685 C CA . ASN A 1 82 ? 13.561 6.523 -11.823 1.00 85.44 82 ASN A CA 1
ATOM 686 C C . ASN A 1 82 ? 12.694 5.268 -11.778 1.00 85.44 82 ASN A C 1
ATOM 688 O O . ASN A 1 82 ? 12.488 4.601 -12.791 1.00 85.44 82 ASN A O 1
ATOM 692 N N . ILE A 1 83 ? 12.122 4.989 -10.611 1.00 84.88 83 ILE A N 1
ATOM 693 C CA . ILE A 1 83 ? 11.125 3.939 -10.426 1.00 84.88 83 ILE A CA 1
ATOM 694 C C . ILE A 1 83 ? 9.763 4.574 -10.180 1.00 84.88 83 ILE A C 1
ATOM 696 O O . ILE A 1 83 ? 9.598 5.433 -9.309 1.00 84.88 83 ILE A O 1
ATOM 700 N N . TYR A 1 84 ? 8.767 4.084 -10.902 1.00 88.00 84 TYR A N 1
ATOM 701 C CA . TYR A 1 84 ? 7.365 4.350 -10.634 1.00 88.00 84 TYR A CA 1
ATOM 702 C C . TYR A 1 84 ? 6.733 3.046 -10.206 1.00 88.00 84 TYR A C 1
ATOM 704 O O . TYR A 1 84 ? 6.807 2.053 -10.925 1.00 88.00 84 TYR A O 1
ATOM 712 N N . LEU A 1 85 ? 6.110 3.051 -9.040 1.00 88.75 85 LEU A N 1
ATOM 713 C CA . LEU A 1 85 ? 5.390 1.910 -8.518 1.00 88.75 85 LEU A CA 1
ATOM 714 C C . LEU A 1 85 ? 3.965 2.341 -8.206 1.00 88.75 85 LEU A C 1
ATOM 716 O O . LEU A 1 85 ? 3.727 3.331 -7.513 1.00 88.75 85 LEU A O 1
ATOM 720 N N . VAL A 1 86 ? 3.015 1.594 -8.743 1.00 90.75 86 VAL A N 1
ATOM 721 C CA . VAL A 1 86 ? 1.590 1.870 -8.641 1.00 90.75 86 VAL A CA 1
ATOM 722 C C . VAL A 1 86 ? 0.909 0.680 -7.992 1.00 90.75 86 VAL A C 1
ATOM 724 O O . VAL A 1 86 ? 1.072 -0.452 -8.438 1.00 90.75 86 VAL A O 1
ATOM 727 N N . CYS A 1 87 ? 0.120 0.958 -6.960 1.00 90.50 87 CYS A N 1
ATOM 728 C CA . CYS A 1 87 ? -0.718 -0.015 -6.278 1.00 90.50 87 CYS A CA 1
ATOM 729 C C . CYS A 1 87 ? -2.180 0.375 -6.462 1.00 90.50 87 CYS A C 1
ATOM 731 O O . CYS A 1 87 ? -2.570 1.492 -6.111 1.00 90.50 87 CYS A O 1
ATOM 733 N N . ILE A 1 88 ? -2.975 -0.556 -6.970 1.00 92.31 88 ILE A N 1
ATOM 734 C CA . ILE A 1 88 ? -4.416 -0.426 -7.156 1.00 92.31 88 ILE A CA 1
ATOM 735 C C . ILE A 1 88 ? -5.106 -1.351 -6.159 1.00 92.31 88 ILE A C 1
ATOM 737 O O . ILE A 1 88 ? -4.695 -2.498 -6.021 1.00 92.31 88 ILE A O 1
ATOM 741 N N . TYR A 1 89 ? -6.139 -0.867 -5.478 1.00 91.50 89 TYR A N 1
ATOM 742 C CA . TYR A 1 89 ? -6.857 -1.604 -4.441 1.00 91.50 89 TYR A CA 1
ATOM 743 C C . TYR A 1 89 ? -8.345 -1.704 -4.764 1.00 91.50 89 TYR A C 1
ATOM 745 O O . TYR A 1 89 ? -8.949 -0.727 -5.214 1.00 91.50 89 TYR A O 1
ATOM 753 N N . ASP A 1 90 ? -8.932 -2.860 -4.470 1.00 89.56 90 ASP A N 1
ATOM 754 C CA . ASP A 1 90 ? -10.361 -3.115 -4.649 1.00 89.56 90 ASP A CA 1
ATOM 755 C C . ASP A 1 90 ? -10.949 -3.877 -3.445 1.00 89.56 90 ASP A C 1
ATOM 757 O O . ASP A 1 90 ? -10.425 -4.940 -3.083 1.00 89.56 90 ASP A O 1
ATOM 761 N N . PRO A 1 91 ? -12.025 -3.383 -2.805 1.00 91.25 91 PRO A N 1
ATOM 762 C CA . PRO A 1 91 ? -12.629 -2.050 -2.954 1.00 91.25 91 PRO A CA 1
ATOM 763 C C . PRO A 1 91 ? -11.693 -0.888 -2.557 1.00 91.25 91 PRO A C 1
ATOM 765 O O . PRO A 1 91 ? -10.770 -1.096 -1.766 1.00 91.25 91 PRO A O 1
ATOM 768 N N . PRO A 1 92 ? -11.912 0.345 -3.063 1.00 88.06 92 PRO A N 1
ATOM 769 C CA . PRO A 1 92 ? -11.162 1.519 -2.619 1.00 88.06 92 PRO A CA 1
ATOM 770 C C . PRO A 1 92 ? -11.353 1.799 -1.125 1.00 88.06 92 PRO A C 1
ATOM 772 O O . PRO A 1 92 ? -12.403 1.538 -0.537 1.00 88.06 92 PRO A O 1
ATOM 775 N N . ALA A 1 93 ? -10.360 2.429 -0.502 1.00 84.69 93 ALA A N 1
ATOM 776 C CA . ALA A 1 93 ? -10.568 3.025 0.806 1.00 84.69 93 ALA A CA 1
ATOM 777 C C . ALA A 1 93 ? -11.585 4.168 0.722 1.00 84.69 93 ALA A C 1
ATOM 779 O O . ALA A 1 93 ? -11.723 4.839 -0.301 1.00 84.69 93 ALA A O 1
ATOM 780 N N . ASN A 1 94 ? -12.261 4.425 1.841 1.00 75.88 94 ASN A N 1
ATOM 781 C CA . ASN A 1 94 ? -13.230 5.511 1.974 1.00 75.88 94 ASN A CA 1
ATOM 782 C C . ASN A 1 94 ? -14.473 5.409 1.058 1.00 75.88 94 ASN A C 1
ATOM 784 O O . ASN A 1 94 ? -15.184 6.397 0.905 1.00 75.88 94 ASN A O 1
ATOM 788 N N . SER A 1 95 ? -14.811 4.235 0.510 1.00 63.47 95 SER A N 1
ATOM 789 C CA . SER A 1 95 ? -16.084 4.066 -0.220 1.00 63.47 95 SER A CA 1
ATOM 790 C C . SER A 1 95 ? -17.315 4.356 0.649 1.00 63.47 95 SER A C 1
ATOM 792 O O . SER A 1 95 ? -18.330 4.797 0.124 1.00 63.47 95 SER A O 1
ATOM 794 N N . ASN A 1 96 ? -17.210 4.154 1.973 1.00 63.38 96 ASN A N 1
ATOM 795 C CA . ASN A 1 96 ? -18.339 4.218 2.915 1.00 63.38 96 ASN A CA 1
ATOM 796 C C . ASN A 1 96 ? -18.095 5.120 4.151 1.00 63.38 96 ASN A C 1
ATOM 798 O O . ASN A 1 96 ? -18.900 5.111 5.075 1.00 63.38 96 ASN A O 1
ATOM 802 N N . GLY A 1 97 ? -16.976 5.859 4.233 1.00 68.50 97 GLY A N 1
ATOM 803 C CA . GLY A 1 97 ? -16.646 6.690 5.411 1.00 68.50 97 GLY A CA 1
ATOM 804 C C . GLY A 1 97 ? -16.323 5.919 6.707 1.00 68.50 97 GLY A C 1
ATOM 805 O O . GLY A 1 97 ? -16.260 6.504 7.785 1.00 68.50 97 GLY A O 1
ATOM 806 N N . GLU A 1 98 ? -16.096 4.604 6.629 1.00 80.25 98 GLU A N 1
ATOM 807 C CA . GLU A 1 98 ? -15.958 3.710 7.791 1.00 80.25 98 GLU A CA 1
ATOM 808 C C . GLU A 1 98 ? -14.508 3.559 8.294 1.00 80.25 98 GLU A C 1
ATOM 810 O O . GLU A 1 98 ? -13.982 2.445 8.391 1.00 80.25 98 GLU A O 1
ATOM 815 N N . PHE A 1 99 ? -13.838 4.666 8.623 1.00 85.50 99 PHE A N 1
ATOM 816 C CA . PHE A 1 99 ? -12.428 4.646 9.044 1.00 85.50 99 PHE A CA 1
ATOM 817 C C . PHE A 1 99 ? -12.185 3.805 10.303 1.00 85.50 99 PHE A C 1
ATOM 819 O O . PHE A 1 99 ? -11.255 3.006 10.328 1.00 85.50 99 PHE A O 1
ATOM 826 N N . GLN A 1 100 ? -13.038 3.916 11.324 1.00 86.38 100 GLN A N 1
ATOM 827 C CA . GLN A 1 100 ? -12.859 3.188 12.589 1.00 86.38 100 GLN A CA 1
ATOM 828 C C . GLN A 1 100 ? -12.954 1.663 12.435 1.00 86.38 100 GLN A C 1
ATOM 830 O O . GLN A 1 100 ? -12.267 0.924 13.138 1.00 86.38 100 GLN A O 1
ATOM 835 N N . ARG A 1 101 ? -13.787 1.177 11.503 1.00 87.94 101 ARG A N 1
ATOM 836 C CA . ARG A 1 101 ? -13.917 -0.261 11.220 1.00 87.94 101 ARG A CA 1
ATOM 837 C C . ARG A 1 101 ? -12.754 -0.787 10.377 1.00 87.94 101 ARG A C 1
ATOM 839 O O . ARG A 1 101 ? -12.411 -1.966 10.485 1.00 87.94 101 ARG A O 1
ATOM 846 N N . ASN A 1 102 ? -12.183 0.073 9.534 1.00 90.00 102 ASN A N 1
ATOM 847 C CA . ASN A 1 102 ? -11.211 -0.321 8.522 1.00 90.00 102 ASN A CA 1
ATOM 848 C C . ASN A 1 102 ? -9.750 -0.055 8.887 1.00 90.00 102 ASN A C 1
ATOM 850 O O . ASN A 1 102 ? -8.889 -0.769 8.387 1.00 90.00 102 ASN A O 1
ATOM 854 N N . VAL A 1 103 ? -9.466 0.921 9.749 1.00 91.12 103 VAL A N 1
ATOM 855 C CA . VAL A 1 103 ? -8.111 1.306 10.167 1.00 91.12 103 VAL A CA 1
ATOM 856 C C . VAL A 1 103 ? -7.952 0.992 11.652 1.00 91.12 103 VAL A C 1
ATOM 858 O O . VAL A 1 103 ? -8.164 1.831 12.527 1.00 91.12 103 VAL A O 1
ATOM 861 N N . THR A 1 104 ? -7.620 -0.263 11.944 1.00 88.12 104 THR A N 1
ATOM 862 C CA . THR A 1 104 ? -7.497 -0.758 13.319 1.00 88.12 104 THR A CA 1
ATOM 863 C C . THR A 1 104 ? -6.102 -0.534 13.884 1.00 88.12 104 THR A C 1
ATOM 865 O O . THR A 1 104 ? -5.113 -0.535 13.152 1.00 88.12 104 THR A O 1
ATOM 868 N N . LEU A 1 105 ? -6.009 -0.422 15.210 1.00 86.62 105 LEU A N 1
ATOM 869 C CA . LEU A 1 105 ? -4.723 -0.395 15.900 1.00 86.62 105 LEU A CA 1
ATOM 870 C C . LEU A 1 105 ? -3.899 -1.658 15.584 1.00 86.62 105 LEU A C 1
ATOM 872 O O . LEU A 1 105 ? -4.472 -2.751 15.486 1.00 86.62 105 LEU A O 1
ATOM 876 N N . PRO A 1 106 ? -2.561 -1.543 15.484 1.00 81.44 106 PRO A N 1
ATOM 877 C CA . PRO A 1 106 ? -1.690 -2.701 15.353 1.00 81.44 106 PRO A CA 1
ATOM 878 C C . PRO A 1 106 ? -1.952 -3.687 16.490 1.00 81.44 106 PRO A C 1
ATOM 880 O O . PRO A 1 106 ? -1.877 -3.339 17.672 1.00 81.44 106 PRO A O 1
ATOM 883 N N . THR A 1 107 ? -2.262 -4.931 16.141 1.00 78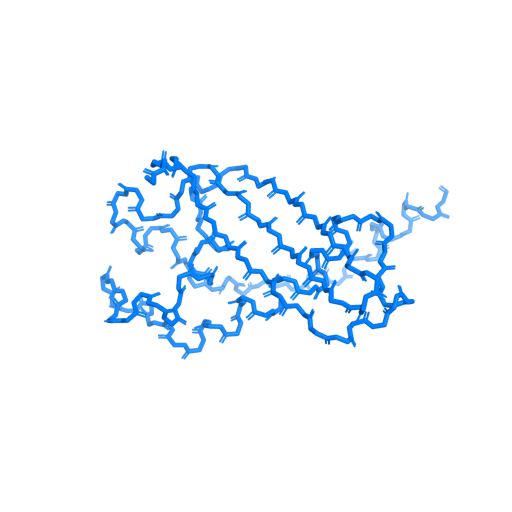.44 107 THR A N 1
ATOM 884 C CA . THR A 1 107 ? -2.402 -5.981 17.149 1.00 78.44 107 THR A CA 1
ATOM 885 C C . THR A 1 107 ? -1.013 -6.307 17.689 1.00 78.44 107 THR A C 1
ATOM 887 O O . THR A 1 107 ? -0.074 -6.491 16.914 1.00 78.44 107 THR A O 1
ATOM 890 N N . LYS A 1 108 ? -0.854 -6.391 19.017 1.00 68.31 108 LYS A N 1
ATOM 891 C CA . LYS A 1 108 ? 0.375 -6.931 19.610 1.00 68.31 108 LYS A CA 1
ATOM 892 C C . LYS A 1 108 ? 0.473 -8.404 19.224 1.00 68.31 108 LYS A C 1
ATOM 894 O O . LYS A 1 108 ? -0.168 -9.248 19.842 1.00 68.31 108 LYS A O 1
ATOM 899 N N . VAL A 1 109 ? 1.254 -8.712 18.197 1.00 64.94 109 VAL A N 1
ATOM 900 C CA . VAL A 1 109 ? 1.569 -10.097 17.859 1.00 64.94 109 VAL A CA 1
ATOM 901 C C . VAL A 1 109 ? 2.486 -10.625 18.959 1.00 64.94 109 VAL A C 1
ATOM 903 O O . VAL A 1 109 ? 3.607 -10.143 19.116 1.00 64.94 109 VAL A O 1
ATOM 906 N N . SER A 1 110 ? 2.024 -11.599 19.748 1.00 55.97 110 SER A N 1
ATOM 907 C CA . SER A 1 110 ? 2.929 -12.385 20.585 1.00 55.97 110 SER A CA 1
ATOM 908 C C . SER A 1 110 ? 3.793 -13.215 19.641 1.00 55.97 110 SER A C 1
ATOM 910 O O . SER A 1 110 ? 3.322 -14.202 19.073 1.00 55.97 110 SER A O 1
ATOM 912 N N . THR A 1 111 ? 5.026 -12.788 19.397 1.00 52.03 111 THR A N 1
ATOM 913 C CA . THR A 1 111 ? 5.932 -13.480 18.483 1.00 52.03 111 THR A CA 1
ATOM 914 C C . THR A 1 111 ? 6.204 -14.882 19.021 1.00 52.03 111 THR A C 1
ATOM 916 O O . THR A 1 111 ? 6.999 -15.067 19.944 1.00 52.03 111 THR A O 1
ATOM 919 N N . ASN A 1 112 ? 5.534 -15.890 18.463 1.00 51.00 112 ASN A N 1
ATOM 920 C CA . ASN A 1 112 ? 5.858 -17.274 18.756 1.00 51.00 112 ASN A CA 1
ATOM 921 C C . ASN A 1 112 ? 7.111 -17.609 17.941 1.00 51.00 112 ASN A C 1
ATOM 923 O O . ASN A 1 112 ? 7.033 -17.852 16.736 1.00 51.00 112 ASN A O 1
ATOM 927 N N . LYS A 1 113 ? 8.282 -17.546 18.589 1.00 52.72 113 LYS A N 1
ATOM 928 C CA . LYS A 1 113 ? 9.608 -17.743 17.967 1.00 52.72 113 LYS A CA 1
ATOM 929 C C . LYS A 1 113 ? 9.714 -19.050 17.159 1.00 52.72 113 LYS A C 1
ATOM 931 O O . LYS A 1 113 ? 10.560 -19.153 16.280 1.00 52.72 113 LYS A O 1
ATOM 936 N N . ASN A 1 114 ? 8.829 -20.012 17.413 1.00 53.62 114 ASN A N 1
ATOM 937 C CA . ASN A 1 114 ? 8.794 -21.310 16.743 1.00 53.62 114 ASN A CA 1
ATOM 938 C C . ASN A 1 114 ? 8.178 -21.271 15.329 1.00 53.62 114 ASN A C 1
ATOM 940 O O . ASN A 1 114 ? 8.476 -22.147 14.520 1.00 53.62 114 ASN A O 1
ATOM 944 N N . PHE A 1 115 ? 7.355 -20.268 14.993 1.00 54.34 115 PHE A N 1
ATOM 945 C CA . PHE A 1 115 ? 6.671 -20.210 13.691 1.00 54.34 115 PHE A CA 1
ATOM 946 C C . PHE A 1 115 ? 7.636 -19.876 12.539 1.00 54.34 115 PHE A C 1
ATOM 948 O O . PHE A 1 115 ? 7.631 -20.550 11.506 1.00 54.34 115 PHE A O 1
ATOM 955 N N . PHE A 1 116 ? 8.534 -18.905 12.755 1.00 47.22 116 PHE A N 1
ATOM 956 C CA . PHE A 1 116 ? 9.542 -18.499 11.766 1.00 47.22 116 PHE A CA 1
ATOM 957 C C . PHE A 1 116 ? 10.574 -19.599 11.485 1.00 47.22 116 PHE A C 1
ATOM 959 O O . PHE A 1 116 ? 10.967 -19.782 10.337 1.00 47.22 116 PHE A O 1
ATOM 966 N N . ASN A 1 117 ? 10.947 -20.392 12.494 1.00 47.62 117 ASN A N 1
ATOM 967 C CA . ASN A 1 117 ? 11.908 -21.480 12.304 1.00 47.62 117 ASN A CA 1
ATOM 968 C C . ASN A 1 117 ? 11.333 -22.652 11.490 1.00 47.62 117 ASN A C 1
ATOM 970 O O . ASN A 1 117 ? 12.078 -23.288 10.755 1.00 47.62 117 ASN A O 1
ATOM 974 N N . SER A 1 118 ? 10.025 -22.933 11.578 1.00 47.84 118 SER A N 1
ATOM 975 C CA . SER A 1 118 ? 9.427 -24.056 10.831 1.00 47.84 118 SER A CA 1
ATOM 976 C C . SER A 1 118 ? 9.180 -23.748 9.350 1.00 47.84 118 SER A C 1
ATOM 978 O O . SER A 1 118 ? 9.355 -24.626 8.512 1.00 47.84 118 SER A O 1
ATOM 980 N N . THR A 1 119 ? 8.843 -22.496 9.014 1.00 46.47 119 THR A N 1
ATOM 981 C CA . THR A 1 119 ? 8.481 -22.113 7.635 1.00 46.47 119 THR A CA 1
ATOM 982 C C . THR A 1 119 ? 9.714 -21.878 6.758 1.00 46.47 119 THR A C 1
ATOM 984 O O . THR A 1 119 ? 9.687 -22.167 5.568 1.00 46.47 119 THR A O 1
ATOM 987 N N . VAL A 1 120 ? 10.826 -21.400 7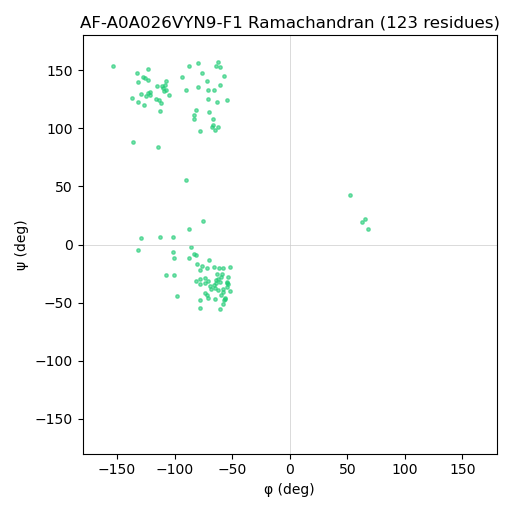.331 1.00 47.84 120 VAL A N 1
ATOM 988 C CA . VAL A 1 120 ? 12.076 -21.206 6.570 1.00 47.84 120 VAL A CA 1
ATOM 989 C C . VAL A 1 120 ? 12.751 -22.547 6.261 1.00 47.84 120 VAL A C 1
ATOM 991 O O . VAL A 1 120 ? 13.313 -22.712 5.184 1.00 47.84 120 VAL A O 1
ATOM 994 N N . LEU A 1 121 ? 12.642 -23.539 7.152 1.00 41.44 121 LEU A N 1
ATOM 995 C CA . LEU A 1 121 ? 13.202 -24.874 6.916 1.00 41.44 121 LEU A CA 1
ATOM 996 C C . LEU A 1 121 ? 12.408 -25.691 5.883 1.00 41.44 121 LEU A C 1
ATOM 998 O O . LEU A 1 121 ? 13.009 -26.499 5.186 1.00 41.44 121 LEU A O 1
ATOM 1002 N N . SER A 1 122 ? 11.096 -25.473 5.730 1.00 43.53 122 SER A N 1
ATOM 1003 C CA . SER A 1 122 ? 10.285 -26.207 4.741 1.00 43.53 122 SER A CA 1
ATOM 1004 C C . SER A 1 122 ? 10.373 -25.659 3.312 1.00 43.53 122 SER A C 1
ATOM 1006 O O . SER A 1 122 ? 9.833 -26.275 2.402 1.00 43.53 122 SER A O 1
ATOM 1008 N N . VAL A 1 123 ? 11.005 -24.499 3.112 1.00 43.72 123 VAL A N 1
ATOM 1009 C CA . VAL A 1 123 ? 11.213 -23.884 1.785 1.00 43.72 123 VAL A CA 1
ATOM 1010 C C . VAL A 1 123 ? 12.639 -24.137 1.260 1.00 43.72 123 VAL A C 1
ATOM 1012 O O . VAL A 1 123 ? 12.907 -23.917 0.085 1.00 43.72 123 VAL A O 1
ATOM 1015 N N . ILE A 1 124 ? 13.549 -24.635 2.109 1.00 42.50 124 ILE A N 1
ATOM 1016 C CA . ILE A 1 124 ? 14.960 -24.917 1.774 1.00 42.50 124 ILE A CA 1
ATOM 1017 C C . ILE A 1 124 ? 15.258 -26.440 1.798 1.00 42.50 124 ILE A C 1
ATOM 1019 O O . ILE A 1 124 ? 16.409 -26.846 1.655 1.00 42.50 124 ILE A O 1
ATOM 1023 N N . ALA A 1 125 ? 14.241 -27.293 1.965 1.00 39.66 125 ALA A N 1
ATOM 1024 C CA . ALA A 1 125 ? 14.367 -28.756 1.923 1.00 39.66 125 ALA A CA 1
ATOM 1025 C C . ALA A 1 125 ? 13.909 -29.338 0.581 1.00 39.66 125 ALA A C 1
ATOM 1027 O O . ALA A 1 125 ? 12.887 -28.847 0.051 1.00 39.66 125 ALA A O 1
#

=== Feature glossary ===
Each block in this record encodes a different view of the same protein. In brief:

Predicted aligned error. PAE(i, j) answers: if I align the predicted and true structures on residue i, how far off (in Å) do I expect residue j to be? A block-diagonal PAE matrix with low values on the blocks and high values off-diagonal is the signature of a multi-domain protein with confidently predicted domains but uncertain inter-domain orientation.

Contact-map, Ramachandran, and PAE plots. Plot images: a contact map (which residues are close in 3D, as an N×N binary image), a Ramachandran scatter (backbone torsion angles, revealing secondary-structure composition at a glance), and — for AlphaFold structures — a PAE heatmap (pairwise prediction confidence).

Backbone torsions (φ/ψ). φ (phi) and ψ (psi) are the two rotatable backbone dihedrals per residue: φ is the C(i-1)–N–Cα–C torsion, ψ is the N–Cα–C–N(i+1) torsion, both in degrees on (−180°, 180°]. α-helical residues cluster near (−60°, −45°); β-strand residues near (−120°, +130°). A Ramachandran plot is simply a scatter of (φ, ψ) for every residue.

Foldseek 3Di. A 3Di character summarizes, for each residue, the relative orientation of the Cα frame of its nearest spatial neighbor. Because it encodes fold topology rather than chemistry, 3Di alignments detect remote structural similarity that sequence alignment misses.

Radius of gyration, Cα contacts, bounding box. Three whole-structure scalars: the radius of gyration (RMS distance of Cα from centroid, in Å), the count of Cα–Cα contacts (pairs closer than 8 Å and separated by more than four residues in sequence — i.e. tertiary, not local, contacts), and the bounding-box dimensions. Together they distinguish compact globular folds from extended fibres or disordered chains.

Sequence. Sequence gives the chain of amino acids in standard one-letter code (A=alanine, C=cysteine, …, Y=tyrosine), read N→C. It is the only feature that is directly encoded by the gene; all structural features are derived from the folded form of this sequence.

mmCIF coordinates. Atomic coordinates in PDBx/mmCIF format — the same representation the Protein Data Bank distributes. Each line of the _atom_site loop places one backbone atom in Cartesian space (units: ångströms, origin: arbitrary).

Secondary structure (3-state, P-SEA). Three-state secondary structure (P-SEA) collapses the eight DSSP classes into helix (a), strand (b), and coil (c). P-SEA assigns these from Cα geometry alone — distances and angles — without requiring backbone oxygens, so it works on any Cα trace.

InterPro / GO / CATH / organism. Functional annotations link the protein to curated databases. InterPro entries identify conserved domains and families by matching the sequence against member-database signatures (Pfam, PROSITE, CDD, …). Gene Ontology (GO) terms describe molecular function, biological process, and cellular component in a controlled vocabulary. CATH places the structure in a hierarchical fold classification (Class/Architecture/Topology/Homologous-superfamily). The organism is the source species.

B-factor. B-factor (Debye–Waller factor) reflects atomic displacement in the crystal lattice. It is an experimental observable (units Å²), not a prediction; low values mean the atom is pinned down, high values mean it moves or is heterogeneous across the crystal.

Rendered structure images. Structure images are PyMOL renders from six orthogonal camera directions. Cartoon representation draws helices as coils and strands as arrows; sticks shows the backbone as bonds; surface shows the solvent-excluded envelope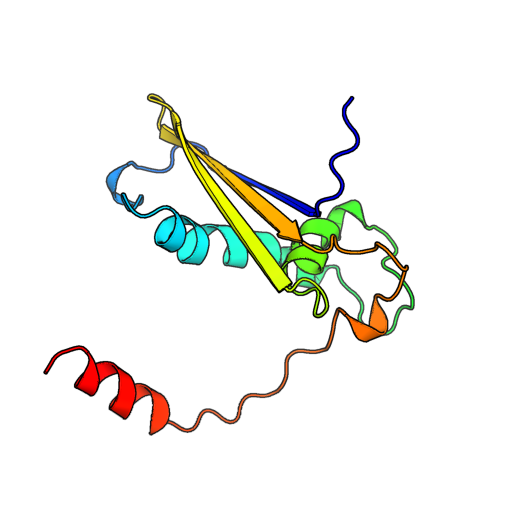. Rainbow coloring maps sequence position to hue (blue→red, N→C); chain coloring assigns a distinct color per polypeptide.

Solvent-accessible surface area. Solvent-accessible surface area (SASA) is the area in Å² traced out by the centre of a 1.4 Å probe sphere (a water molecule) rolled over the protein's van der Waals surface (Shrake–Rupley / Lee–Richards construction). Buried residues have near-zero SASA; fully exposed residues can exceed 200 Å². The total SASA scales roughly with the number of surface residues.

Secondary structure (8-state, DSSP). The SS8 string is DSSP's per-residue secondary-structure call. α-helix (H) means an i→i+4 H-bond ladder; β-strand (E) means the residue participates in a β-sheet; 3₁₀ (G) and π (I) are tighter and wider helices; T/S are turns/bends; '-' is loop.

pLDDT. For AlphaFold models, the B-factor field carries pLDDT — the model's own estimate of local accuracy on a 0–100 scale. Regions with pLDDT<50 should be treated as essentially unmodeled; they often correspond to intrinsically disordered segments.

Nearest PDB structures. Nearest PDB neighbors are the top structural matches found by Foldseek when searching this structure against the entire Protein Data Bank. Each hit reports a TM-score (0 to 1; >0.5 almost always implies the same fold) and an E-value. These are *structural* homologs — they may share no detectable sequence similarity.